Protein AF-A0A0G4PQV0-F1 (afdb_monomer)

Solvent-accessible surface area (backbone atoms only — not comparable to full-atom values): 5788 Å² total; per-residue (Å²): 112,55,45,57,54,25,45,51,53,42,71,78,62,52,73,70,76,62,97,53,96,68,41,74,47,76,38,76,63,36,56,55,20,23,44,60,52,37,46,51,70,74,31,74,70,50,45,32,35,35,33,24,44,39,57,93,82,74,30,59,73,65,74,44,58,92,69,39,80,45,76,44,72,42,63,69,70,64,59,51,70,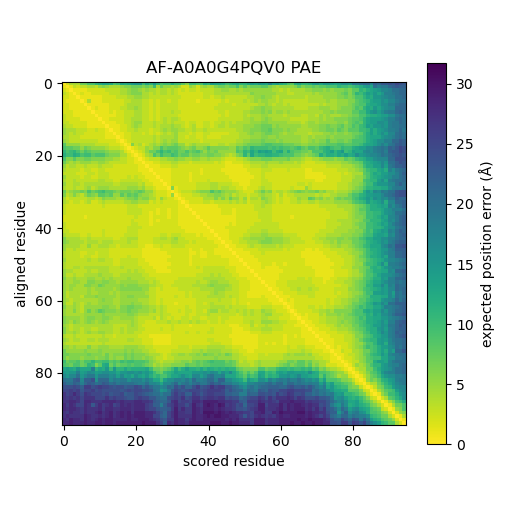79,47,92,78,68,79,95,65,83,75,79,79,75,129

Organism: Penicillium camemberti (strain FM 013) (NCBI:txid1429867)

Foldseek 3Di:
DLLVVLVVCCVVPVVQPDPDPQAEEEAEQQVCPNNVVVNCVSHVSYAYEYEHADVVVPTDDHNCVVSHPYYHHDDVVVVVVVVPPDPPDPDPPDD

Structure (mmCIF, N/CA/C/O backbone):
data_AF-A0A0G4PQV0-F1
#
_entry.id   AF-A0A0G4PQV0-F1
#
loop_
_atom_site.group_PDB
_atom_site.id
_atom_site.type_symbol
_atom_site.label_atom_id
_atom_site.label_alt_id
_atom_site.label_comp_id
_atom_site.label_asym_id
_atom_site.label_entity_id
_atom_site.label_seq_id
_atom_site.pdbx_PDB_ins_code
_atom_site.Cartn_x
_atom_site.Cartn_y
_atom_site.Cartn_z
_atom_site.occupancy
_atom_site.B_iso_or_equiv
_atom_site.auth_seq_id
_atom_site.auth_comp_id
_atom_site.auth_asym_id
_atom_site.auth_atom_id
_atom_site.pdbx_PDB_model_num
ATOM 1 N N . MET A 1 1 ? 9.762 8.222 6.539 1.00 73.75 1 MET A N 1
ATOM 2 C CA . MET A 1 1 ? 9.190 9.233 5.619 1.00 73.75 1 MET A CA 1
ATOM 3 C C . MET A 1 1 ? 7.826 8.791 5.091 1.00 73.75 1 MET A C 1
ATOM 5 O O . MET A 1 1 ? 6.847 9.458 5.377 1.00 73.75 1 MET A O 1
ATOM 9 N N . THR A 1 2 ? 7.719 7.645 4.418 1.00 83.31 2 THR A N 1
ATOM 10 C CA . THR A 1 2 ? 6.457 7.145 3.828 1.00 83.31 2 THR A CA 1
ATOM 11 C C . THR A 1 2 ? 5.342 6.860 4.845 1.00 83.31 2 THR A C 1
ATOM 13 O O . THR A 1 2 ? 4.183 7.151 4.578 1.00 83.31 2 THR A O 1
ATOM 16 N N . GLU A 1 3 ? 5.673 6.387 6.050 1.00 84.56 3 GLU A N 1
ATOM 17 C CA . GLU A 1 3 ? 4.692 6.220 7.140 1.00 84.56 3 GLU A CA 1
ATOM 18 C C . GLU A 1 3 ? 4.080 7.557 7.605 1.00 84.56 3 GLU A C 1
ATOM 20 O O . GLU A 1 3 ? 2.904 7.611 7.953 1.00 84.56 3 GLU A O 1
ATOM 25 N N . GLN A 1 4 ? 4.848 8.655 7.594 1.00 90.50 4 GLN A N 1
ATOM 26 C CA . GLN A 1 4 ? 4.330 9.974 7.988 1.00 90.50 4 GLN A CA 1
ATOM 27 C C . GLN A 1 4 ? 3.278 10.473 6.994 1.00 90.50 4 GLN A C 1
ATOM 29 O O . GLN A 1 4 ? 2.252 10.995 7.418 1.00 90.50 4 GLN A O 1
ATOM 34 N N . VAL A 1 5 ? 3.498 10.245 5.694 1.00 90.00 5 VAL A N 1
ATOM 35 C CA . VAL A 1 5 ? 2.505 10.532 4.646 1.00 90.00 5 VAL A CA 1
ATOM 36 C C . VAL A 1 5 ? 1.238 9.712 4.882 1.00 90.00 5 VAL A C 1
ATOM 38 O O . VAL A 1 5 ? 0.143 10.267 4.896 1.00 90.00 5 VAL A O 1
ATOM 41 N N . GLY A 1 6 ? 1.387 8.411 5.155 1.00 89.06 6 GLY A N 1
ATOM 42 C CA . GLY A 1 6 ? 0.248 7.542 5.438 1.00 89.06 6 GLY A CA 1
ATOM 43 C C . GLY A 1 6 ? -0.563 7.989 6.659 1.00 89.06 6 GLY A C 1
ATOM 44 O O . GLY A 1 6 ? -1.789 8.022 6.603 1.00 89.06 6 GLY A O 1
ATOM 45 N N . LYS A 1 7 ? 0.113 8.387 7.747 1.00 90.31 7 LYS A N 1
ATOM 46 C CA . LYS A 1 7 ? -0.535 8.946 8.948 1.00 90.31 7 LYS A CA 1
ATOM 47 C C . LYS A 1 7 ? -1.253 10.259 8.663 1.00 90.31 7 LYS A C 1
ATOM 49 O O . LYS A 1 7 ? -2.387 10.422 9.095 1.00 90.31 7 LYS A O 1
ATOM 54 N N . GLY A 1 8 ? -0.619 11.170 7.924 1.00 91.88 8 GLY A N 1
ATOM 55 C CA . GLY A 1 8 ? -1.239 12.435 7.529 1.00 91.88 8 GLY A CA 1
ATOM 56 C C . GLY A 1 8 ? -2.534 12.205 6.753 1.00 91.88 8 GLY A C 1
ATOM 57 O O . GLY A 1 8 ? -3.573 12.743 7.116 1.00 91.88 8 GLY A O 1
ATOM 58 N N . MET A 1 9 ? -2.506 11.319 5.754 1.00 90.06 9 MET A N 1
ATOM 59 C CA . MET A 1 9 ? -3.704 11.000 4.975 1.00 90.06 9 MET A CA 1
ATOM 60 C C . MET A 1 9 ? -4.816 10.399 5.843 1.00 90.06 9 MET A C 1
ATOM 62 O O . MET A 1 9 ? -5.976 10.777 5.697 1.00 90.06 9 MET A O 1
ATOM 66 N N . ALA A 1 10 ? -4.473 9.503 6.770 1.00 91.69 10 ALA A N 1
ATOM 67 C CA . ALA A 1 10 ? -5.436 8.901 7.688 1.00 91.69 10 ALA A CA 1
ATOM 68 C C . ALA A 1 10 ? -6.143 9.941 8.573 1.00 91.69 10 ALA A C 1
ATOM 70 O O . ALA A 1 10 ? -7.369 9.903 8.709 1.00 91.69 10 ALA A O 1
ATOM 71 N N . LEU A 1 11 ? -5.371 10.879 9.133 1.00 92.19 11 LEU A N 1
ATOM 72 C CA . LEU A 1 11 ? -5.866 11.937 10.015 1.00 92.19 11 LEU A CA 1
ATOM 73 C C . LEU A 1 11 ? -6.844 12.875 9.299 1.00 92.19 11 LEU A C 1
ATOM 75 O O . LEU A 1 11 ? -7.897 13.187 9.848 1.00 92.19 11 LEU A O 1
ATOM 79 N N . GLU A 1 12 ? -6.525 13.279 8.071 1.00 95.88 12 GLU A N 1
ATOM 80 C CA . GLU A 1 12 ? -7.316 14.273 7.332 1.00 95.88 12 GLU A CA 1
ATOM 81 C C . GLU A 1 12 ? -8.603 13.701 6.721 1.00 95.88 12 GLU A C 1
ATOM 83 O O . GLU A 1 12 ? -9.576 14.421 6.511 1.00 95.88 12 GLU A O 1
ATOM 88 N N . THR A 1 13 ? -8.632 12.401 6.421 1.00 92.38 13 THR A N 1
ATOM 89 C CA . THR A 1 13 ? -9.709 11.811 5.602 1.00 92.38 13 THR A CA 1
ATOM 90 C C . THR A 1 13 ? -10.676 10.932 6.379 1.00 92.38 13 THR A C 1
ATOM 92 O O . THR A 1 13 ? -11.747 10.611 5.870 1.00 92.38 13 THR A O 1
ATOM 95 N N . SER A 1 14 ? -10.321 10.509 7.596 1.00 89.88 14 SER A N 1
ATOM 96 C CA . SER A 1 14 ? -11.058 9.460 8.315 1.00 89.88 14 SER A CA 1
ATOM 97 C C . SER A 1 14 ? -11.227 8.160 7.505 1.00 89.88 14 SER A C 1
ATOM 99 O O . SER A 1 14 ? -12.169 7.410 7.757 1.00 89.88 14 SER A O 1
ATOM 101 N N . ILE A 1 15 ? -10.320 7.865 6.561 1.00 90.69 15 ILE A N 1
ATOM 102 C CA . ILE A 1 15 ? -10.414 6.734 5.612 1.00 90.69 15 ILE A CA 1
ATOM 103 C C . ILE A 1 15 ? -10.605 5.361 6.279 1.00 90.69 15 ILE A C 1
ATOM 105 O O . ILE A 1 15 ? -11.142 4.448 5.663 1.00 90.69 15 ILE A O 1
ATOM 109 N N . PHE A 1 16 ? -10.209 5.210 7.545 1.00 89.69 16 PHE A N 1
ATOM 110 C CA . PHE A 1 16 ? -10.340 3.957 8.296 1.00 89.69 16 PHE A CA 1
ATOM 111 C C . PHE A 1 16 ? -11.634 3.829 9.115 1.00 89.69 16 PHE A C 1
ATOM 113 O O . PHE A 1 16 ? -11.837 2.814 9.778 1.00 89.69 16 PHE A O 1
ATOM 120 N N . ARG A 1 17 ? -12.551 4.804 9.049 1.00 89.06 17 ARG A N 1
ATOM 121 C CA . ARG A 1 17 ? -13.918 4.661 9.584 1.00 89.06 17 ARG A CA 1
ATOM 122 C C . ARG A 1 17 ? -14.771 3.852 8.607 1.00 89.06 17 ARG A C 1
ATOM 124 O O . ARG A 1 17 ? -15.574 4.401 7.861 1.00 89.06 17 ARG A O 1
ATOM 131 N N . LEU A 1 18 ? -14.524 2.548 8.572 1.00 86.75 18 LEU A N 1
ATOM 132 C CA . LEU A 1 18 ? -15.154 1.622 7.638 1.00 86.75 18 LEU A CA 1
ATOM 133 C C . LEU A 1 18 ? -16.333 0.915 8.316 1.00 86.75 18 LEU A C 1
ATOM 135 O O . LEU A 1 18 ? -16.139 0.202 9.295 1.00 86.75 18 LEU A O 1
ATOM 139 N N . ASP A 1 19 ? -17.535 1.033 7.751 1.00 84.62 19 ASP A N 1
ATOM 140 C CA . ASP A 1 19 ? -18.756 0.377 8.265 1.00 84.62 19 ASP A CA 1
ATOM 141 C C . ASP A 1 19 ? -18.882 -1.104 7.837 1.00 84.62 19 ASP A C 1
ATOM 143 O O . ASP A 1 19 ? -19.950 -1.713 7.910 1.00 84.62 19 ASP A O 1
ATOM 147 N N . SER A 1 20 ? -17.790 -1.706 7.356 1.00 84.00 20 SER A N 1
ATOM 148 C CA . SER A 1 20 ? -17.753 -3.097 6.896 1.00 84.00 20 SER A CA 1
ATOM 149 C C . SER A 1 20 ? -17.247 -4.032 7.990 1.00 84.00 20 SER A C 1
ATOM 151 O O . SER A 1 20 ? -16.243 -3.756 8.639 1.00 84.00 20 SER A O 1
ATOM 153 N N . VAL A 1 21 ? -17.889 -5.196 8.124 1.00 81.56 21 VAL A N 1
ATOM 154 C CA . VAL A 1 21 ? -17.472 -6.270 9.046 1.00 81.56 21 VAL A CA 1
ATOM 155 C C . VAL A 1 21 ? -16.121 -6.881 8.641 1.00 81.56 21 VAL A C 1
ATOM 157 O O . VAL A 1 21 ? -15.367 -7.345 9.492 1.00 81.56 21 VAL A O 1
ATOM 160 N N . CYS A 1 22 ? -15.798 -6.870 7.344 1.00 87.50 22 CYS A N 1
ATOM 161 C CA . CYS A 1 22 ? -14.524 -7.356 6.808 1.00 87.50 22 CYS A CA 1
ATOM 162 C C . CYS A 1 22 ? -14.019 -6.365 5.752 1.00 87.50 22 CYS A C 1
ATOM 164 O O . CYS A 1 22 ? -14.251 -6.566 4.552 1.00 87.50 22 CYS A O 1
ATOM 166 N N . PRO A 1 23 ? -13.408 -5.246 6.173 1.00 92.38 23 PRO A N 1
ATOM 167 C CA . PRO A 1 23 ? -12.938 -4.246 5.235 1.00 92.38 23 PRO A CA 1
ATOM 168 C C . PRO A 1 23 ? -11.779 -4.805 4.400 1.00 92.38 23 PRO A C 1
ATOM 170 O O . PRO A 1 23 ? -10.981 -5.611 4.880 1.00 92.38 23 PRO A O 1
ATOM 173 N N . ARG A 1 24 ? -11.690 -4.372 3.138 1.00 94.56 24 ARG A N 1
ATOM 174 C CA . ARG A 1 24 ? -10.626 -4.771 2.209 1.00 94.56 24 ARG A CA 1
ATOM 175 C C . ARG A 1 24 ? -9.970 -3.549 1.590 1.00 94.56 24 ARG A C 1
ATOM 177 O O . ARG A 1 24 ? -10.659 -2.583 1.269 1.00 94.56 24 ARG A O 1
ATOM 184 N N . MET A 1 25 ? -8.662 -3.619 1.402 1.00 94.44 25 MET A N 1
ATOM 185 C CA . MET A 1 25 ? -7.854 -2.574 0.792 1.00 94.44 25 MET A CA 1
ATOM 186 C C . MET A 1 25 ? -6.932 -3.184 -0.258 1.00 94.44 25 MET A C 1
ATOM 188 O O . MET A 1 25 ? -6.353 -4.245 -0.044 1.00 94.44 25 MET A O 1
ATOM 192 N N . LEU A 1 26 ? -6.791 -2.473 -1.372 1.00 94.88 26 LEU A N 1
ATOM 193 C CA . LEU A 1 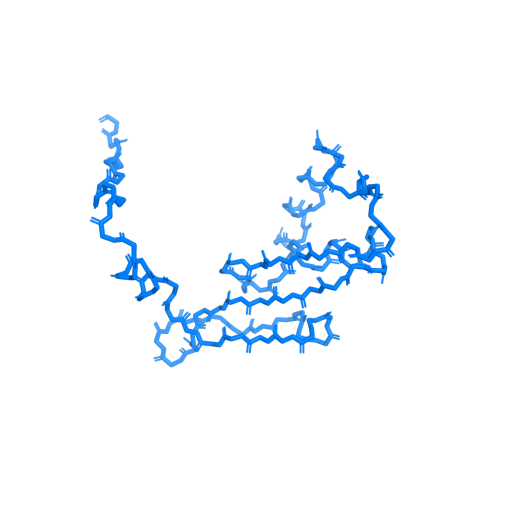26 ? -5.810 -2.759 -2.406 1.00 94.88 26 LEU A CA 1
ATOM 194 C C . LEU A 1 26 ? -4.817 -1.594 -2.462 1.00 94.88 26 LEU A C 1
ATOM 196 O O . LEU A 1 26 ? -5.215 -0.474 -2.783 1.00 94.88 26 LEU A O 1
ATOM 200 N N . ASP A 1 27 ? -3.551 -1.849 -2.136 1.00 93.69 27 ASP A N 1
ATOM 201 C CA . ASP A 1 27 ? -2.470 -0.865 -2.249 1.00 93.69 27 ASP A CA 1
ATOM 202 C C . ASP A 1 27 ? -1.776 -1.009 -3.610 1.00 93.69 27 ASP A C 1
ATOM 204 O O . ASP A 1 27 ? -1.059 -1.978 -3.881 1.00 93.69 27 ASP A O 1
ATOM 208 N N . LEU A 1 28 ? -2.043 -0.054 -4.495 1.00 93.44 28 LEU A N 1
ATOM 209 C CA . LEU A 1 28 ? -1.444 0.019 -5.819 1.00 93.44 28 LEU A CA 1
ATOM 210 C C . LEU A 1 28 ? -0.164 0.850 -5.730 1.00 93.44 28 LEU A C 1
ATOM 212 O O . LEU A 1 28 ? -0.206 1.995 -5.291 1.00 93.44 28 LEU A O 1
ATOM 216 N N . CYS A 1 29 ? 0.955 0.288 -6.190 1.00 91.62 29 CYS A N 1
ATOM 217 C CA . CYS A 1 29 ? 2.289 0.884 -6.052 1.00 91.62 29 CYS A CA 1
ATOM 218 C C . CYS A 1 29 ? 2.769 0.961 -4.593 1.00 91.62 29 CYS A C 1
ATOM 220 O O . CYS A 1 29 ? 3.423 1.923 -4.197 1.00 91.62 29 CYS A O 1
ATOM 222 N N . MET A 1 30 ? 2.477 -0.075 -3.806 1.00 92.69 30 MET A N 1
ATOM 223 C CA . MET A 1 30 ? 2.678 -0.089 -2.356 1.00 92.69 30 MET A CA 1
ATOM 224 C C . MET A 1 30 ? 4.081 0.340 -1.884 1.00 92.69 30 MET A C 1
ATOM 226 O O . MET A 1 30 ? 4.188 1.033 -0.873 1.00 92.69 30 MET A O 1
ATOM 230 N N . ALA A 1 31 ? 5.171 -0.109 -2.522 1.00 85.38 31 ALA A N 1
ATOM 231 C CA . ALA A 1 31 ? 6.506 -0.070 -1.913 1.00 85.38 31 ALA A CA 1
ATOM 232 C C . ALA A 1 31 ? 7.002 1.359 -1.578 1.00 85.38 31 ALA A C 1
ATOM 234 O O . ALA A 1 31 ? 6.949 2.250 -2.425 1.00 85.38 31 ALA A O 1
ATOM 235 N N . PRO A 1 32 ? 7.527 1.603 -0.356 1.00 90.00 32 PRO A N 1
ATOM 236 C CA . PRO A 1 32 ? 7.896 0.632 0.686 1.00 90.00 32 PRO A CA 1
ATOM 237 C C . PRO A 1 32 ? 6.762 0.224 1.655 1.00 90.00 32 PRO A C 1
ATOM 239 O O . PRO A 1 32 ? 7.020 -0.493 2.616 1.00 90.00 32 PRO A O 1
ATOM 242 N N . GLY A 1 33 ? 5.517 0.655 1.435 1.00 87.25 33 GLY A N 1
ATOM 243 C CA . GLY A 1 33 ? 4.335 0.226 2.200 1.00 87.25 33 GLY A CA 1
ATOM 244 C C . GLY A 1 33 ? 3.938 1.168 3.332 1.00 87.25 33 GLY A C 1
ATOM 245 O O . GLY A 1 33 ? 3.313 0.744 4.302 1.00 87.25 33 GLY A O 1
ATOM 246 N N . GLY A 1 34 ? 4.317 2.448 3.248 1.00 91.56 34 GLY A N 1
ATOM 247 C CA . GLY A 1 34 ? 4.062 3.426 4.310 1.00 91.56 34 GLY A CA 1
ATOM 248 C C . GLY A 1 34 ? 2.578 3.589 4.645 1.00 91.56 34 GLY A C 1
ATOM 249 O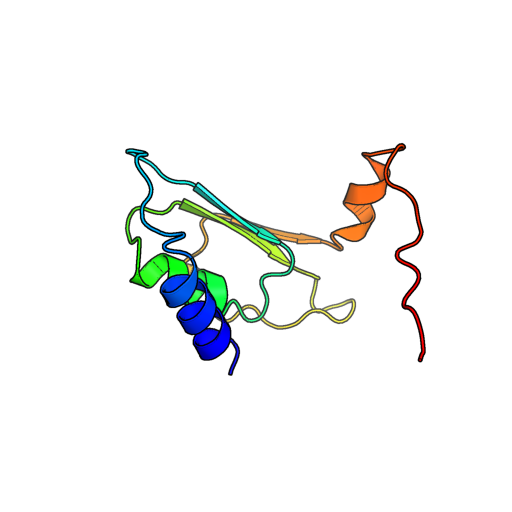 O . GLY A 1 34 ? 2.230 3.633 5.822 1.00 91.56 34 GLY A O 1
ATOM 250 N N . PHE A 1 35 ? 1.705 3.626 3.632 1.00 92.25 35 PHE A N 1
ATOM 251 C CA . PHE A 1 35 ? 0.263 3.720 3.860 1.00 92.25 35 PHE A CA 1
ATOM 252 C C . PHE A 1 35 ? -0.339 2.391 4.324 1.00 92.25 35 PHE A C 1
ATOM 254 O O . PHE A 1 35 ? -1.035 2.389 5.334 1.00 92.25 35 PHE A O 1
ATOM 261 N N . THR A 1 36 ? 0.014 1.267 3.693 1.00 94.69 36 THR A N 1
ATOM 262 C CA . THR A 1 36 ? -0.330 -0.088 4.172 1.00 94.69 36 THR A CA 1
ATOM 263 C C . THR A 1 36 ? 0.013 -0.298 5.653 1.00 94.69 36 THR A C 1
ATOM 265 O O . THR A 1 36 ? -0.808 -0.786 6.428 1.00 94.69 36 THR A O 1
ATOM 268 N N . THR A 1 37 ? 1.196 0.142 6.089 1.00 94.56 37 THR A N 1
ATOM 269 C CA . THR A 1 37 ? 1.623 0.051 7.495 1.00 94.56 37 THR A CA 1
ATOM 270 C C . THR A 1 37 ? 0.722 0.868 8.418 1.00 94.56 37 THR A C 1
ATOM 272 O O . THR A 1 37 ? 0.397 0.422 9.516 1.00 94.56 37 THR A O 1
ATOM 275 N N . THR A 1 38 ? 0.318 2.069 7.999 1.00 94.88 38 THR A N 1
ATOM 276 C CA . THR A 1 38 ? -0.645 2.879 8.755 1.00 94.88 38 THR A CA 1
ATOM 277 C C . THR A 1 38 ? -2.018 2.206 8.779 1.00 94.88 38 THR A C 1
ATOM 279 O O . THR A 1 38 ? -2.618 2.106 9.844 1.00 94.88 38 THR A O 1
ATOM 282 N N . ALA A 1 39 ? -2.486 1.678 7.648 1.00 94.00 39 ALA A N 1
ATOM 283 C CA . ALA A 1 39 ? -3.782 1.018 7.535 1.00 94.00 39 ALA A CA 1
ATOM 284 C C . ALA A 1 39 ? -3.919 -0.179 8.480 1.00 94.00 39 ALA A C 1
ATOM 286 O O . ALA A 1 39 ? -4.915 -0.290 9.188 1.00 94.00 39 ALA A O 1
ATOM 287 N N . ALA A 1 40 ? -2.886 -1.015 8.581 1.00 93.19 40 ALA A N 1
ATOM 288 C CA . ALA A 1 40 ? -2.888 -2.144 9.506 1.00 93.19 40 ALA A CA 1
ATOM 289 C C . ALA A 1 40 ? -2.873 -1.742 10.990 1.00 93.19 40 ALA A C 1
ATOM 291 O O . ALA A 1 40 ? -3.357 -2.495 11.833 1.00 93.19 40 ALA A O 1
ATOM 292 N N . LYS A 1 41 ? -2.336 -0.559 11.323 1.00 93.00 41 LYS A N 1
ATOM 293 C CA . LYS A 1 41 ? -2.362 -0.022 12.695 1.00 93.00 41 LYS A CA 1
ATOM 294 C C . LYS A 1 41 ? -3.736 0.535 13.057 1.00 93.00 41 LYS A C 1
ATOM 296 O O . LYS A 1 41 ? -4.221 0.280 14.154 1.00 93.00 41 LYS A O 1
ATOM 301 N N . GLU A 1 42 ? -4.342 1.289 12.145 1.00 92.81 42 GLU A N 1
ATOM 302 C CA . GLU A 1 42 ? -5.616 1.980 12.376 1.00 92.81 42 GLU A CA 1
ATOM 303 C C . GLU A 1 42 ? -6.829 1.046 12.223 1.00 92.81 42 GLU A C 1
ATOM 305 O O . GLU A 1 42 ? -7.838 1.222 12.903 1.00 92.81 42 GLU A O 1
ATOM 310 N N . ALA A 1 43 ? -6.731 0.023 11.367 1.00 92.38 43 ALA A N 1
ATOM 311 C CA . ALA A 1 43 ? -7.785 -0.957 11.119 1.00 92.38 43 ALA A CA 1
ATOM 312 C C . ALA A 1 43 ? -7.231 -2.400 11.124 1.00 92.38 43 ALA A C 1
ATOM 314 O O . ALA A 1 43 ? -7.041 -2.995 10.065 1.00 92.38 43 ALA A O 1
ATOM 315 N N . PRO A 1 44 ? -7.024 -3.023 12.301 1.00 90.06 44 PRO A N 1
ATOM 316 C CA . PRO A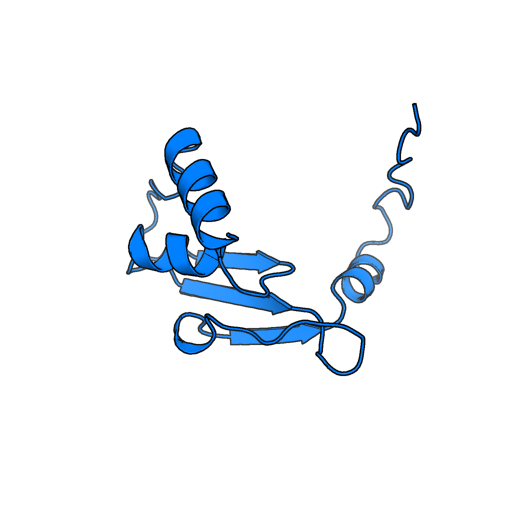 1 44 ? -6.426 -4.363 12.401 1.00 90.06 44 PRO A CA 1
ATOM 317 C C . PRO A 1 44 ? -7.226 -5.497 11.737 1.00 90.06 44 PRO A C 1
ATOM 319 O O . PRO A 1 44 ? -6.678 -6.559 11.465 1.00 90.06 44 PRO A O 1
ATOM 322 N N . ALA A 1 45 ? -8.525 -5.294 11.493 1.00 90.81 45 ALA A N 1
ATOM 323 C CA . ALA A 1 45 ? -9.387 -6.250 10.791 1.00 90.81 45 ALA A CA 1
ATOM 324 C C . ALA A 1 45 ? -9.346 -6.100 9.255 1.00 90.81 45 ALA A C 1
ATOM 326 O O . ALA A 1 45 ? -10.096 -6.778 8.553 1.00 90.81 45 ALA A O 1
ATOM 327 N N . LEU A 1 46 ? -8.527 -5.182 8.734 1.00 92.94 46 LEU A N 1
ATOM 328 C CA . LEU A 1 46 ? -8.412 -4.895 7.311 1.00 92.94 46 LEU A CA 1
ATOM 329 C C . LEU A 1 46 ? -7.645 -6.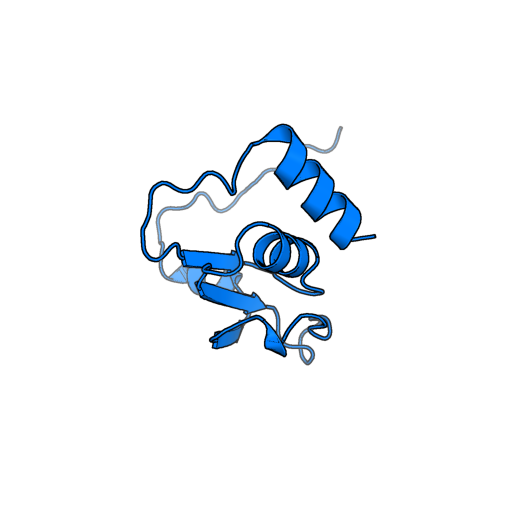000 6.584 1.00 92.94 46 LEU A C 1
ATOM 331 O O . LEU A 1 46 ? -6.529 -6.360 6.949 1.00 92.94 46 LEU A O 1
ATOM 335 N N . PHE A 1 47 ? -8.244 -6.501 5.510 1.00 95.25 47 PHE A N 1
ATOM 336 C CA . PHE A 1 47 ? -7.606 -7.425 4.583 1.00 95.25 47 PHE A CA 1
ATOM 337 C C . PHE A 1 47 ? -6.888 -6.592 3.524 1.00 95.25 47 PHE A C 1
ATOM 339 O O . PHE A 1 47 ? -7.538 -5.828 2.807 1.00 95.25 47 PHE A O 1
ATOM 346 N N . ILE A 1 48 ? -5.563 -6.705 3.454 1.00 95.62 48 ILE A N 1
ATOM 347 C CA . ILE A 1 48 ? -4.743 -5.885 2.560 1.00 95.62 48 ILE A CA 1
ATOM 348 C C . ILE A 1 48 ? -4.137 -6.767 1.475 1.00 95.62 48 ILE A C 1
ATOM 350 O O . ILE A 1 48 ? -3.395 -7.703 1.771 1.00 95.62 48 ILE A O 1
ATOM 354 N N . ASP A 1 49 ? -4.429 -6.428 0.227 1.00 96.62 49 ASP A N 1
ATOM 355 C CA . ASP A 1 49 ? -3.737 -6.934 -0.952 1.00 96.62 49 ASP A CA 1
ATOM 356 C C . ASP A 1 49 ? -2.911 -5.803 -1.568 1.00 96.62 49 ASP A C 1
ATOM 358 O O . ASP A 1 49 ? -3.241 -4.622 -1.421 1.00 96.62 49 ASP A O 1
ATOM 362 N N . ALA A 1 50 ? -1.833 -6.144 -2.267 1.00 95.75 50 ALA A N 1
ATOM 363 C CA . ALA A 1 50 ? -0.959 -5.143 -2.862 1.00 95.75 50 ALA A CA 1
ATOM 364 C C . ALA A 1 50 ? -0.476 -5.521 -4.261 1.00 95.75 50 ALA A C 1
ATOM 366 O O . ALA A 1 50 ? -0.238 -6.690 -4.568 1.00 95.75 50 ALA A O 1
ATOM 367 N N . VAL A 1 51 ? -0.258 -4.494 -5.080 1.00 95.06 51 VAL A N 1
ATOM 368 C CA . VAL A 1 51 ? 0.493 -4.576 -6.335 1.00 95.06 51 VAL A CA 1
ATOM 369 C C . VAL A 1 51 ? 1.715 -3.675 -6.210 1.00 95.06 51 VAL A C 1
ATOM 371 O O . VAL A 1 51 ? 1.609 -2.510 -5.823 1.00 95.06 51 VAL A O 1
ATOM 374 N N . THR A 1 52 ? 2.888 -4.196 -6.547 1.00 95.12 52 THR A N 1
ATOM 375 C CA . THR A 1 52 ? 4.134 -3.429 -6.534 1.00 95.12 52 THR A CA 1
ATOM 376 C C . THR A 1 52 ? 5.004 -3.776 -7.731 1.00 95.12 52 THR A C 1
ATOM 378 O O . THR A 1 52 ? 4.944 -4.886 -8.254 1.00 95.12 52 THR A O 1
ATOM 381 N N . LEU A 1 53 ? 5.842 -2.832 -8.149 1.00 95.88 53 L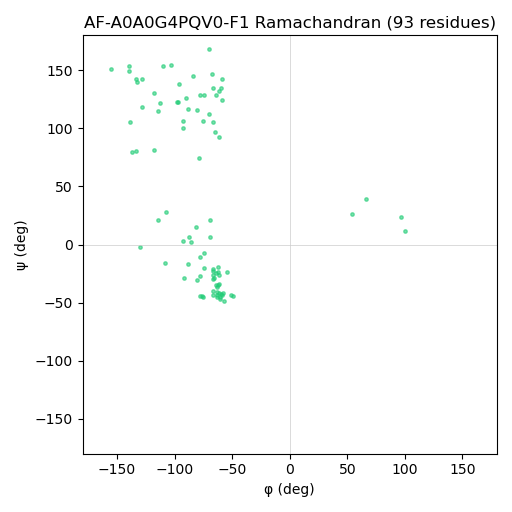EU A N 1
ATOM 382 C CA . LEU A 1 53 ? 6.781 -3.054 -9.239 1.00 95.88 53 LEU A CA 1
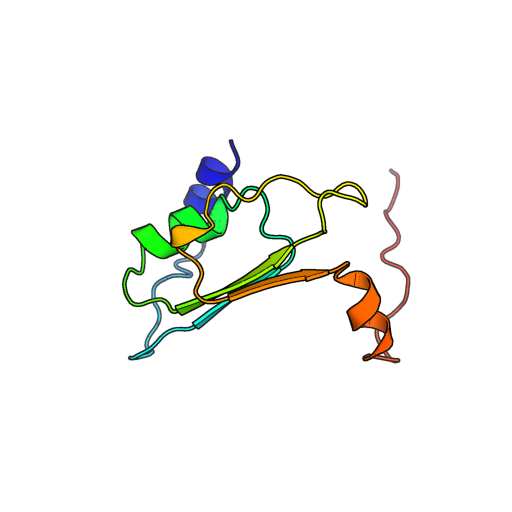ATOM 383 C C . LEU A 1 53 ? 7.839 -4.105 -8.820 1.00 95.88 53 LEU A C 1
ATOM 385 O O . LEU A 1 53 ? 8.360 -4.006 -7.704 1.00 95.88 53 LEU A O 1
ATOM 389 N N . PRO A 1 54 ? 8.171 -5.094 -9.672 1.00 95.19 54 PRO A N 1
ATOM 390 C CA . PRO A 1 54 ? 9.274 -6.023 -9.434 1.00 95.19 54 PRO A CA 1
ATOM 391 C C . PRO A 1 54 ? 10.618 -5.297 -9.292 1.00 95.19 54 PRO A C 1
ATOM 393 O O . PRO A 1 54 ? 10.887 -4.324 -10.003 1.00 95.19 54 PRO A O 1
ATOM 396 N N . ILE A 1 55 ? 11.480 -5.782 -8.395 1.00 94.69 55 ILE A N 1
ATOM 397 C CA . ILE A 1 55 ? 12.797 -5.175 -8.127 1.00 94.69 55 ILE A CA 1
ATOM 398 C C . ILE A 1 55 ? 13.671 -5.208 -9.389 1.00 94.69 55 ILE A C 1
ATOM 400 O O . ILE A 1 55 ? 14.410 -4.265 -9.667 1.00 94.69 55 ILE A O 1
ATOM 404 N N . GLU A 1 56 ? 13.531 -6.257 -10.202 1.00 95.69 56 GLU A N 1
ATOM 405 C CA . GLU A 1 56 ? 14.306 -6.503 -11.421 1.00 95.69 56 GLU A CA 1
ATOM 406 C C . GLU A 1 56 ? 14.102 -5.420 -12.486 1.00 95.69 56 GLU A C 1
ATOM 408 O O . GLU A 1 56 ? 14.970 -5.225 -13.336 1.00 95.69 56 GLU A O 1
ATOM 413 N N . ILE A 1 57 ? 12.972 -4.709 -12.437 1.00 94.19 57 ILE A N 1
ATOM 414 C CA . ILE A 1 57 ? 12.629 -3.641 -13.384 1.00 94.19 57 ILE A CA 1
ATOM 415 C C . ILE A 1 57 ? 12.569 -2.258 -12.721 1.00 94.19 57 ILE A C 1
ATOM 417 O O . ILE A 1 57 ? 11.964 -1.336 -13.260 1.00 94.19 57 ILE A O 1
ATOM 421 N N . GLY A 1 58 ? 13.222 -2.098 -11.565 1.00 93.06 58 GLY A N 1
ATOM 422 C CA . GLY A 1 58 ? 13.357 -0.810 -10.874 1.00 93.06 58 GLY A CA 1
ATOM 423 C C . GLY A 1 58 ? 12.395 -0.599 -9.704 1.00 93.06 58 GLY A C 1
ATOM 424 O O . GLY A 1 58 ? 12.278 0.521 -9.210 1.00 93.06 58 GLY A O 1
ATOM 425 N N . GLY A 1 59 ? 11.704 -1.648 -9.254 1.00 93.25 59 GLY A N 1
ATOM 426 C CA . GLY A 1 59 ? 10.905 -1.622 -8.032 1.00 93.25 59 GLY A CA 1
ATOM 427 C C . GLY A 1 59 ? 11.743 -1.552 -6.753 1.00 93.25 59 GLY A C 1
ATOM 428 O O . GLY A 1 59 ? 12.955 -1.768 -6.754 1.00 93.25 59 GLY A O 1
ATOM 429 N N . TYR A 1 60 ? 11.071 -1.273 -5.636 1.00 92.94 60 TYR A N 1
ATOM 430 C CA . TYR A 1 60 ? 11.681 -1.232 -4.306 1.00 92.94 60 TYR A CA 1
ATOM 431 C C . TYR A 1 60 ? 11.360 -2.489 -3.499 1.00 92.94 60 TYR A C 1
ATOM 433 O O . TYR A 1 60 ? 10.320 -3.124 -3.683 1.00 92.94 60 TYR A O 1
ATOM 441 N N . GLU A 1 61 ? 12.235 -2.808 -2.545 1.00 91.88 61 GLU A N 1
ATOM 442 C CA . GLU A 1 61 ? 11.957 -3.836 -1.548 1.00 91.88 61 GLU A CA 1
ATOM 443 C C . GLU A 1 61 ? 10.707 -3.475 -0.728 1.00 91.88 61 GLU A C 1
ATOM 445 O O . GLU A 1 61 ? 10.526 -2.346 -0.261 1.00 91.88 61 GLU A O 1
ATOM 450 N N . VAL A 1 62 ? 9.834 -4.463 -0.542 1.00 92.44 62 VAL A N 1
ATOM 451 C CA . VAL A 1 62 ? 8.629 -4.320 0.272 1.00 92.44 62 VAL A CA 1
ATOM 452 C C . VAL A 1 62 ? 8.986 -4.469 1.746 1.00 92.44 62 VAL A C 1
ATOM 454 O O . VAL A 1 62 ? 9.342 -5.556 2.197 1.00 92.44 62 VAL A O 1
ATOM 457 N N . MET A 1 63 ? 8.793 -3.400 2.520 1.00 90.81 63 MET A N 1
ATOM 458 C CA . MET A 1 63 ? 9.060 -3.412 3.963 1.00 90.81 63 MET A CA 1
ATOM 459 C C . MET A 1 63 ? 7.858 -3.868 4.807 1.00 90.81 63 MET A C 1
ATOM 461 O O . MET A 1 63 ? 8.034 -4.231 5.965 1.00 90.81 63 MET A O 1
ATOM 465 N N . ALA A 1 64 ? 6.646 -3.869 4.244 1.00 88.00 64 ALA A N 1
ATOM 466 C CA . ALA A 1 64 ? 5.392 -4.191 4.937 1.00 88.00 64 ALA A CA 1
ATOM 467 C C . ALA A 1 64 ? 4.803 -5.558 4.530 1.00 88.00 64 ALA A C 1
ATOM 469 O O . ALA A 1 64 ? 3.591 -5.748 4.547 1.00 88.00 64 ALA A O 1
ATOM 470 N N . LYS A 1 65 ? 5.652 -6.511 4.123 1.00 90.44 65 LYS A N 1
ATOM 471 C CA . LYS A 1 65 ? 5.206 -7.750 3.463 1.00 90.44 65 LYS A CA 1
ATOM 472 C C . LYS A 1 65 ? 4.325 -8.646 4.336 1.00 90.44 65 LYS A C 1
ATOM 474 O O . LYS A 1 65 ? 3.370 -9.219 3.835 1.00 90.44 65 LYS A O 1
ATOM 479 N N . ASP A 1 66 ? 4.620 -8.715 5.634 1.00 92.62 66 ASP A N 1
ATOM 480 C CA . ASP A 1 66 ? 3.948 -9.622 6.577 1.00 92.62 66 ASP A CA 1
ATOM 481 C C . ASP A 1 66 ? 2.529 -9.153 6.948 1.00 92.62 66 ASP A C 1
ATOM 483 O O . ASP A 1 66 ? 1.793 -9.849 7.643 1.00 92.62 66 ASP A O 1
ATOM 487 N N . ILE A 1 67 ? 2.158 -7.949 6.506 1.00 93.25 67 ILE A N 1
ATOM 488 C CA . ILE A 1 67 ? 0.855 -7.327 6.741 1.00 93.25 67 ILE A CA 1
ATOM 489 C C . ILE A 1 67 ? -0.122 -7.652 5.599 1.00 93.25 67 ILE A C 1
ATOM 491 O O . ILE A 1 67 ? -1.334 -7.695 5.811 1.00 93.25 67 ILE A O 1
ATOM 495 N N . CYS A 1 68 ? 0.392 -7.875 4.389 1.00 93.25 68 CYS A N 1
ATOM 496 C CA . CYS A 1 68 ? -0.426 -8.163 3.219 1.00 93.25 68 CYS A CA 1
ATOM 497 C C . CYS A 1 68 ? -0.778 -9.650 3.151 1.00 93.25 68 CYS A C 1
ATOM 499 O O . CYS A 1 68 ? 0.035 -10.515 3.470 1.00 93.25 68 CYS A O 1
ATOM 501 N N . GLN A 1 69 ? -1.977 -9.954 2.664 1.00 94.38 69 GLN A N 1
ATOM 502 C CA . GLN A 1 69 ? -2.383 -11.329 2.372 1.00 94.38 69 GLN A CA 1
ATOM 503 C C . GLN A 1 69 ? -1.783 -11.805 1.062 1.00 94.38 69 GLN A C 1
ATOM 505 O O . GLN A 1 69 ? -1.245 -12.907 0.992 1.00 94.38 69 GLN A O 1
ATOM 510 N N . ASN A 1 70 ? -1.843 -10.950 0.041 1.00 95.56 70 ASN A N 1
ATOM 511 C CA . ASN A 1 70 ? -1.234 -11.204 -1.251 1.00 95.56 70 ASN A CA 1
ATOM 512 C C . ASN A 1 70 ? -0.458 -9.978 -1.722 1.00 95.56 70 ASN A C 1
ATOM 514 O O . ASN A 1 70 ? -0.884 -8.834 -1.546 1.00 95.56 70 ASN A O 1
ATOM 518 N N . ILE A 1 71 ? 0.679 -10.237 -2.362 1.00 95.88 71 ILE A N 1
ATOM 519 C CA . ILE A 1 71 ? 1.485 -9.218 -3.028 1.00 95.88 71 ILE A CA 1
ATOM 520 C C . ILE A 1 71 ? 1.753 -9.705 -4.442 1.00 95.88 71 ILE A C 1
ATOM 522 O O . ILE A 1 71 ? 2.386 -10.740 -4.648 1.00 95.88 71 ILE A O 1
ATOM 526 N N . ILE A 1 72 ? 1.269 -8.943 -5.414 1.00 95.44 72 ILE A N 1
ATOM 527 C CA . ILE A 1 72 ? 1.523 -9.173 -6.828 1.00 95.44 72 ILE A CA 1
ATOM 528 C C . ILE A 1 72 ? 2.673 -8.264 -7.251 1.00 95.44 72 ILE A C 1
ATOM 530 O O . ILE A 1 72 ? 2.599 -7.041 -7.125 1.00 95.44 72 ILE A O 1
ATOM 534 N N . TYR A 1 73 ? 3.732 -8.871 -7.778 1.00 95.12 73 TYR A N 1
ATOM 535 C CA . TYR A 1 73 ? 4.855 -8.152 -8.364 1.00 95.12 73 TYR A CA 1
ATOM 536 C C . TYR A 1 73 ? 4.608 -7.992 -9.862 1.00 95.12 73 TYR A C 1
ATOM 538 O O . TYR A 1 73 ? 4.792 -8.934 -10.630 1.00 95.12 73 TYR A O 1
ATOM 546 N N . SER A 1 74 ? 4.142 -6.816 -10.274 1.00 93.50 74 SER A N 1
ATOM 547 C CA . SER A 1 74 ? 3.843 -6.509 -11.672 1.00 93.50 74 SER A CA 1
ATOM 548 C C . SER A 1 74 ? 3.916 -5.006 -11.933 1.00 93.50 74 SER A C 1
ATOM 550 O O . SER A 1 74 ? 3.654 -4.193 -11.044 1.00 93.50 74 SER A O 1
ATOM 552 N N . ASP A 1 75 ? 4.254 -4.634 -13.166 1.00 90.50 75 ASP A N 1
ATOM 553 C CA . ASP A 1 75 ? 4.088 -3.263 -13.639 1.00 90.50 75 ASP A CA 1
ATOM 554 C C . ASP A 1 75 ? 2.592 -2.971 -13.788 1.00 90.50 75 ASP A C 1
ATOM 556 O O . ASP A 1 75 ? 1.909 -3.535 -14.646 1.00 90.50 75 ASP A O 1
ATOM 560 N N . ILE A 1 76 ? 2.076 -2.079 -12.939 1.00 87.81 76 ILE A N 1
ATOM 561 C CA . ILE A 1 76 ? 0.649 -1.772 -12.918 1.00 87.81 76 ILE A CA 1
ATOM 562 C C . ILE A 1 76 ? 0.151 -1.186 -14.245 1.00 87.81 76 ILE A C 1
ATOM 564 O O . ILE A 1 76 ? -1.016 -1.349 -14.604 1.00 87.81 76 ILE A O 1
ATOM 568 N N . THR A 1 77 ? 1.037 -0.539 -15.006 1.00 84.12 77 THR A N 1
ATOM 569 C CA . THR A 1 77 ? 0.690 0.035 -16.306 1.00 84.12 77 THR A CA 1
ATOM 570 C C . THR A 1 77 ? 0.347 -1.039 -17.336 1.00 84.12 77 THR A C 1
ATOM 572 O O . THR A 1 77 ? -0.431 -0.772 -18.250 1.00 84.12 77 THR A O 1
ATOM 575 N N . MET A 1 78 ? 0.821 -2.276 -17.155 1.00 82.06 78 MET A N 1
ATOM 576 C CA . MET A 1 78 ? 0.435 -3.399 -18.012 1.00 82.06 78 MET A CA 1
ATOM 577 C C . MET A 1 78 ? -1.047 -3.762 -17.847 1.00 82.06 78 MET A C 1
ATOM 579 O O . MET A 1 78 ? -1.679 -4.156 -18.824 1.00 82.06 78 MET A O 1
ATOM 583 N N . TYR A 1 79 ? -1.645 -3.536 -16.670 1.00 80.38 79 TYR A N 1
ATOM 584 C CA . TYR A 1 79 ? -3.091 -3.719 -16.473 1.00 80.38 79 TYR A CA 1
ATOM 585 C C . TYR A 1 79 ? -3.924 -2.598 -17.109 1.00 80.38 79 TYR A C 1
ATOM 587 O O . TYR A 1 79 ? -5.098 -2.801 -17.407 1.00 80.38 79 TYR A O 1
ATOM 595 N N . LEU A 1 80 ? -3.339 -1.426 -17.394 1.00 72.75 80 LEU A N 1
ATOM 596 C CA . LEU A 1 80 ? -4.047 -0.365 -18.127 1.00 72.75 80 LEU A CA 1
ATOM 597 C C . LEU A 1 80 ? -4.396 -0.802 -19.555 1.00 72.75 80 LEU A C 1
ATOM 599 O O . LEU A 1 80 ? -5.360 -0.299 -20.131 1.00 72.75 80 LEU A O 1
ATOM 603 N N . MET A 1 81 ? -3.650 -1.757 -20.125 1.00 67.75 81 MET A N 1
ATOM 604 C CA . MET A 1 81 ? -3.958 -2.319 -21.442 1.00 67.75 81 MET A CA 1
ATOM 605 C C . MET A 1 81 ? -5.267 -3.120 -21.456 1.00 67.75 81 MET A C 1
ATOM 607 O O . MET A 1 81 ? -5.871 -3.261 -22.519 1.00 67.75 81 MET A O 1
ATOM 611 N N . GLU A 1 82 ? -5.742 -3.585 -20.298 1.00 67.19 82 GLU A N 1
ATOM 612 C CA . GLU A 1 82 ? -7.037 -4.262 -20.158 1.00 67.19 82 GLU A CA 1
ATOM 613 C C . GLU A 1 82 ? -8.220 -3.275 -20.155 1.00 67.19 82 GLU A C 1
ATOM 615 O O . GLU A 1 82 ? -9.370 -3.689 -20.309 1.00 67.19 82 GLU A O 1
ATOM 620 N N . TRP A 1 83 ? -7.956 -1.961 -20.061 1.00 64.06 83 TRP A N 1
ATOM 621 C CA . TRP A 1 83 ? -8.969 -0.900 -20.066 1.00 64.06 83 TRP A CA 1
ATOM 622 C C . TRP A 1 83 ? -8.807 0.051 -21.270 1.00 64.06 83 TRP A 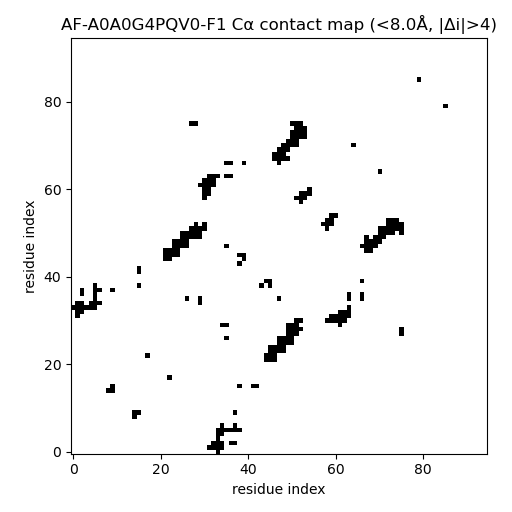C 1
ATOM 624 O O . TRP A 1 83 ? -8.274 1.156 -21.140 1.00 64.06 83 TRP A O 1
ATOM 634 N N . PRO A 1 84 ? -9.312 -0.316 -22.466 1.00 56.31 84 PRO A N 1
ATOM 635 C CA . PRO A 1 84 ? -9.088 0.424 -23.717 1.00 56.31 84 PRO A CA 1
ATOM 636 C C . PRO A 1 84 ? -9.774 1.810 -23.826 1.00 56.31 84 PRO A C 1
ATOM 638 O O . PRO A 1 84 ? -9.953 2.314 -24.932 1.00 56.31 84 PRO A O 1
ATOM 641 N N . GLY A 1 85 ? -10.144 2.455 -22.714 1.00 61.69 85 GLY A N 1
ATOM 642 C CA . GLY A 1 85 ? -10.871 3.734 -22.686 1.00 61.69 85 GLY A CA 1
ATOM 643 C C . GLY A 1 85 ? -10.285 4.835 -21.794 1.00 61.69 85 GLY A C 1
ATOM 644 O O . GLY A 1 85 ? -10.846 5.928 -21.769 1.00 61.69 85 GLY A O 1
ATOM 645 N N . LEU A 1 86 ? -9.187 4.595 -21.065 1.00 56.81 86 LEU A N 1
ATOM 646 C CA . LEU A 1 86 ? -8.547 5.652 -20.274 1.00 56.81 86 LEU A CA 1
ATOM 647 C C . LEU A 1 86 ? -7.716 6.575 -21.192 1.00 56.81 86 LEU A C 1
ATOM 649 O O . LEU A 1 86 ? -6.909 6.074 -21.983 1.00 56.81 86 LEU A O 1
ATOM 653 N N . PRO A 1 87 ? -7.894 7.911 -21.126 1.00 58.03 87 PRO A N 1
ATOM 654 C CA . PRO A 1 87 ? -7.102 8.834 -21.925 1.00 58.03 87 PRO A CA 1
ATOM 655 C C . PRO A 1 87 ? -5.615 8.658 -21.602 1.00 58.03 87 PRO A C 1
ATOM 657 O O . PRO A 1 87 ? -5.199 8.761 -20.453 1.00 58.03 87 PRO A O 1
ATOM 660 N N . ARG A 1 88 ? -4.804 8.399 -22.633 1.00 59.22 88 ARG A N 1
ATOM 661 C CA . ARG A 1 88 ? -3.369 8.069 -22.518 1.00 59.22 88 ARG A CA 1
ATOM 662 C C . ARG A 1 88 ? -2.465 9.227 -22.071 1.00 59.22 88 ARG A C 1
ATOM 664 O O . ARG A 1 88 ? -1.249 9.075 -22.097 1.00 59.22 88 ARG A O 1
ATOM 671 N N . GLN A 1 89 ? -3.011 10.379 -21.693 1.00 56.28 89 GLN A N 1
ATOM 672 C CA . GLN A 1 89 ? -2.215 11.548 -21.331 1.00 56.28 89 GLN A CA 1
ATOM 673 C C . GLN A 1 89 ? -2.800 12.248 -20.108 1.00 56.28 89 GLN A C 1
ATOM 675 O O . GLN A 1 89 ? -3.777 12.986 -20.207 1.00 56.28 89 GLN A O 1
ATOM 680 N N . HIS A 1 90 ? -2.135 12.068 -18.969 1.00 54.62 90 HIS A N 1
ATOM 681 C CA . HIS A 1 90 ? -1.992 13.167 -18.028 1.00 54.62 90 HIS A CA 1
ATOM 682 C C . HIS A 1 90 ? -0.940 14.094 -18.649 1.00 54.62 90 HIS A C 1
ATOM 684 O O . HIS A 1 90 ? 0.228 13.726 -18.758 1.00 54.62 90 HIS A O 1
ATOM 690 N N . SER A 1 91 ? -1.356 15.241 -19.186 1.00 54.44 91 SER A N 1
ATOM 691 C CA . SER A 1 91 ? -0.403 16.294 -19.521 1.00 54.44 91 SER A CA 1
ATOM 692 C C . SER A 1 91 ? 0.165 16.799 -18.202 1.00 54.44 91 SER A C 1
ATOM 694 O O . SER A 1 91 ? -0.536 17.497 -17.467 1.00 54.44 91 SER A O 1
ATOM 696 N N . ASP A 1 92 ? 1.405 16.441 -17.890 1.00 52.00 92 ASP A N 1
ATOM 697 C CA . ASP A 1 92 ? 2.152 17.136 -16.853 1.00 52.00 92 ASP A CA 1
ATOM 698 C C . ASP A 1 92 ? 2.348 18.562 -17.357 1.00 52.00 92 ASP A C 1
ATOM 700 O O . ASP A 1 92 ? 3.187 18.837 -18.215 1.00 52.00 92 ASP A O 1
ATOM 704 N N . GLY A 1 93 ? 1.462 19.451 -16.907 1.00 46.31 93 GLY A N 1
ATOM 705 C CA . GLY A 1 93 ? 1.560 20.876 -17.152 1.00 46.31 93 GLY A CA 1
ATOM 706 C C . GLY A 1 93 ? 2.853 21.374 -16.531 1.00 46.31 93 GLY A C 1
ATOM 707 O O . GLY A 1 93 ? 2.898 21.689 -15.346 1.00 46.31 93 GLY A O 1
ATOM 708 N N . THR A 1 94 ? 3.918 21.404 -17.324 1.00 49.91 94 THR A N 1
ATOM 709 C CA . THR A 1 94 ? 5.084 22.227 -17.040 1.00 49.91 94 THR A CA 1
ATOM 710 C C . THR A 1 94 ? 4.652 23.686 -17.101 1.00 49.91 94 THR A C 1
ATOM 712 O O . THR A 1 94 ? 4.005 24.089 -18.069 1.00 49.91 94 THR A O 1
ATOM 715 N N . SER A 1 95 ? 4.998 24.389 -16.025 1.00 47.31 95 SER A N 1
ATOM 716 C CA . SER A 1 95 ? 4.807 25.803 -15.690 1.00 47.31 95 SER A CA 1
ATOM 717 C C . SER A 1 95 ? 4.775 26.809 -16.836 1.00 47.31 95 SER A C 1
ATOM 719 O O . SER A 1 95 ? 5.562 26.652 -17.796 1.00 47.31 95 SER A O 1
#

Sequence (95 aa):
MTEQVGKGMALETSIFRLDSVCPRMLDLCMAPGGFTTTAAKEAPALFIDAVTLPIEIGGYEVMAKDICQNIIYSDITMYLMEWPGLPRQHSDGTS

pLDDT: mean 85.65, std 13.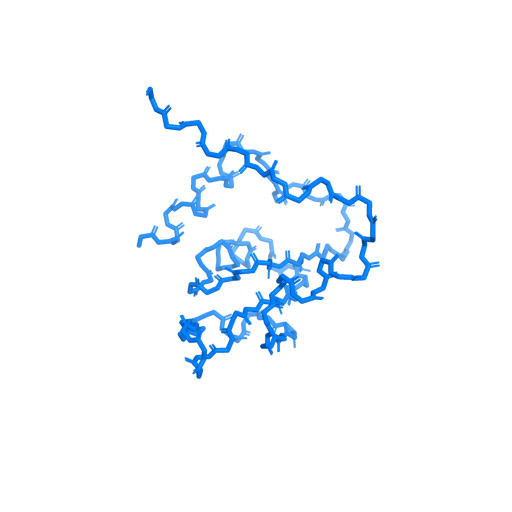45, range [46.31, 96.62]

Radius of gyration: 15.11 Å; Cα contacts (8 Å, |Δi|>4): 135; chains: 1; bounding box: 33×37×36 Å

Nearest PDB structures (foldseek):
  1p91-assembly1_A  TM=6.240E-01  e=9.455E-03  Escherichia coli
  1p91-assembly1_B  TM=6.975E-01  e=2.703E-02  Escherichia coli
  3lst-assembly1_A  TM=5.986E-01  e=9.455E-03  Micromonospora echinospora
  7pg7-assembly1_D-2  TM=5.673E-01  e=6.809E-03  Streptomyces tsukubensis
  3gwz-assembly1_A  TM=5.991E-01  e=3.515E-02  Streptomyces lavendulae

Secondary structure (DSSP, 8-state):
-HHHHHHHHHHHH-TT----SS-EEEEET-TT-HHHHHHHHH-TT-EEEEEE--GGGTPPPPS-GGG-SEEEES-HHHHHTT-TTS-S-------

Mean predicted aligned error: 7.56 Å